Protein AF-A0A3N5Q096-F1 (afdb_monomer)

Structure (mmCIF, N/CA/C/O backbone):
data_AF-A0A3N5Q096-F1
#
_entry.id   AF-A0A3N5Q096-F1
#
loop_
_atom_site.group_PDB
_atom_site.id
_atom_site.type_symbol
_atom_site.label_atom_id
_atom_site.label_alt_id
_atom_site.label_comp_id
_atom_site.label_asym_id
_atom_site.label_entity_id
_atom_site.label_seq_id
_atom_site.pdbx_PDB_ins_code
_atom_site.Cartn_x
_atom_site.Cartn_y
_atom_site.Cartn_z
_atom_site.occupancy
_atom_site.B_iso_or_equiv
_atom_site.auth_seq_id
_atom_site.auth_comp_id
_atom_site.auth_asym_id
_atom_site.auth_atom_id
_atom_site.pdbx_PDB_model_num
ATOM 1 N N . MET A 1 1 ? 78.559 -10.448 -25.143 1.00 45.03 1 MET A N 1
ATOM 2 C CA . MET A 1 1 ? 78.158 -10.612 -26.559 1.00 45.03 1 MET A CA 1
ATOM 3 C C . MET A 1 1 ? 77.381 -9.343 -26.926 1.00 45.03 1 MET A C 1
ATOM 5 O O . MET A 1 1 ? 76.293 -9.187 -26.408 1.00 45.03 1 MET A O 1
ATOM 9 N N . ARG A 1 2 ? 77.961 -8.254 -27.474 1.00 32.44 2 ARG A N 1
ATOM 10 C CA . ARG A 1 2 ? 78.494 -8.041 -28.850 1.00 32.44 2 ARG A CA 1
ATOM 11 C C . ARG A 1 2 ? 77.604 -8.741 -29.886 1.00 32.44 2 ARG A C 1
ATOM 13 O O . ARG A 1 2 ? 77.470 -9.946 -29.764 1.00 32.44 2 ARG A O 1
ATOM 20 N N . SER A 1 3 ? 77.014 -8.141 -30.915 1.00 43.81 3 SER A N 1
ATOM 21 C CA . SER A 1 3 ? 77.006 -6.796 -31.510 1.00 43.81 3 SER A CA 1
ATOM 22 C C . SER A 1 3 ? 75.922 -6.801 -32.632 1.00 43.81 3 SER A C 1
ATOM 24 O O . SER A 1 3 ? 75.343 -7.860 -32.873 1.00 43.81 3 SER A O 1
ATOM 26 N N . PRO A 1 4 ? 75.627 -5.663 -33.297 1.00 58.97 4 PRO A N 1
ATOM 27 C CA . PRO A 1 4 ? 74.413 -5.401 -34.095 1.00 58.97 4 PRO A CA 1
ATOM 28 C C . PRO A 1 4 ? 74.609 -5.468 -35.635 1.00 58.97 4 PRO A C 1
ATOM 30 O O . PRO A 1 4 ? 75.694 -5.810 -36.102 1.00 58.97 4 PRO A O 1
ATOM 33 N N . CYS A 1 5 ? 73.590 -4.979 -36.378 1.00 40.62 5 CYS A N 1
ATOM 34 C CA . CYS A 1 5 ? 73.607 -4.450 -37.767 1.00 40.62 5 CYS A CA 1
ATOM 35 C C . CYS A 1 5 ? 73.452 -5.468 -38.936 1.00 40.62 5 CYS A C 1
ATOM 37 O O . CYS A 1 5 ? 73.754 -6.640 -38.729 1.00 40.62 5 CYS A O 1
ATOM 39 N N . PRO A 1 6 ? 72.970 -5.066 -40.151 1.00 55.06 6 PRO A N 1
ATOM 40 C CA . PRO A 1 6 ? 73.397 -3.842 -40.843 1.00 55.06 6 PRO A CA 1
ATOM 41 C C . PRO A 1 6 ? 72.370 -3.006 -41.634 1.00 55.06 6 PRO A C 1
ATOM 43 O O . PRO A 1 6 ? 71.438 -3.480 -42.275 1.00 55.06 6 PRO A O 1
ATOM 46 N N . SER A 1 7 ? 72.700 -1.717 -41.665 1.00 45.38 7 SER A N 1
ATOM 47 C CA . SER A 1 7 ? 72.437 -0.730 -42.709 1.00 45.38 7 SER A CA 1
ATOM 48 C C . SER A 1 7 ? 73.246 -0.992 -43.993 1.00 45.38 7 SER A C 1
ATOM 50 O O . SER A 1 7 ? 74.436 -1.294 -43.914 1.00 45.38 7 SER A O 1
ATOM 52 N N . TRP A 1 8 ? 72.649 -0.733 -45.157 1.00 39.75 8 TRP A N 1
ATOM 53 C CA . TRP A 1 8 ? 73.305 -0.481 -46.456 1.00 39.75 8 TRP A CA 1
ATOM 54 C C . TRP A 1 8 ? 72.634 0.784 -47.027 1.00 39.75 8 TRP A C 1
ATOM 56 O O . TRP A 1 8 ? 71.412 0.817 -47.100 1.00 39.75 8 TRP A O 1
ATOM 66 N N . ILE A 1 9 ? 73.259 1.950 -47.233 1.00 43.03 9 ILE A N 1
ATOM 67 C CA . ILE A 1 9 ? 74.448 2.389 -47.999 1.00 43.03 9 ILE A CA 1
ATOM 68 C C . ILE A 1 9 ? 74.280 2.347 -49.535 1.00 43.03 9 ILE A C 1
ATOM 70 O O . ILE A 1 9 ? 74.579 1.364 -50.198 1.00 43.03 9 ILE A O 1
ATOM 74 N N . SER A 1 10 ? 73.910 3.529 -50.052 1.00 43.34 10 SER A N 1
ATOM 75 C CA . SER A 1 10 ? 74.451 4.281 -51.204 1.00 43.34 10 SER A CA 1
ATOM 76 C C . SER A 1 10 ? 74.478 3.696 -52.626 1.00 43.34 10 SER A C 1
ATOM 78 O O . SER A 1 10 ? 75.053 2.639 -52.872 1.00 43.34 10 SER A O 1
ATOM 80 N N . ARG A 1 11 ? 74.033 4.536 -53.575 1.00 44.06 11 ARG A N 1
ATOM 81 C CA . ARG A 1 11 ? 74.714 5.037 -54.804 1.00 44.06 11 ARG A CA 1
ATOM 82 C C . ARG A 1 11 ? 73.598 5.633 -55.682 1.00 44.06 11 ARG A C 1
ATOM 84 O O . ARG A 1 11 ? 72.589 4.988 -55.894 1.00 44.06 11 ARG A O 1
ATOM 91 N N . GLY A 1 12 ? 73.602 6.886 -56.126 1.00 40.22 12 GLY A N 1
ATOM 92 C CA . GLY A 1 12 ? 74.699 7.644 -56.706 1.00 40.22 12 GLY A CA 1
ATOM 93 C C . GLY A 1 12 ? 74.726 7.394 -58.213 1.00 40.22 12 GLY A C 1
ATOM 94 O O . GLY A 1 12 ? 75.271 6.384 -58.634 1.00 40.22 12 GLY A O 1
ATOM 95 N N . SER A 1 13 ? 74.155 8.288 -59.024 1.00 43.44 13 SER A N 1
ATOM 96 C CA . SER A 1 13 ? 74.741 8.722 -60.305 1.00 43.44 13 SER A CA 1
ATOM 97 C C . SER A 1 13 ? 73.829 9.698 -61.048 1.00 43.44 13 SER A C 1
ATOM 99 O O . SER A 1 13 ? 72.605 9.649 -61.018 1.00 43.44 13 SER A O 1
ATOM 101 N N . ARG A 1 14 ? 74.506 10.663 -61.655 1.00 50.31 14 ARG A N 1
ATOM 102 C CA . ARG A 1 14 ? 74.038 11.906 -62.249 1.00 50.31 14 ARG A CA 1
ATOM 103 C C . ARG A 1 14 ? 74.041 11.711 -63.763 1.00 50.31 14 ARG A C 1
ATOM 105 O O . ARG A 1 14 ? 75.085 11.344 -64.291 1.00 50.31 14 ARG A O 1
ATOM 112 N N . ILE A 1 15 ? 72.956 12.038 -64.466 1.00 51.53 15 ILE A N 1
ATOM 113 C CA . ILE A 1 15 ? 72.987 12.214 -65.927 1.00 51.53 15 ILE A CA 1
ATOM 114 C C . ILE A 1 15 ? 72.264 13.517 -66.287 1.00 51.53 15 ILE A C 1
ATOM 116 O O . ILE A 1 15 ? 71.067 13.677 -66.072 1.00 51.53 15 ILE A O 1
ATOM 120 N N . ARG A 1 16 ? 73.037 14.471 -66.819 1.00 47.47 16 ARG A N 1
ATOM 121 C CA . ARG A 1 16 ? 72.552 15.628 -67.583 1.00 47.47 16 ARG A CA 1
ATOM 122 C C . ARG A 1 16 ? 72.107 15.138 -68.963 1.00 47.47 16 ARG A C 1
ATOM 124 O O . ARG A 1 16 ? 72.908 14.438 -69.575 1.00 47.47 16 ARG A O 1
ATOM 131 N N . ARG A 1 17 ? 70.996 15.651 -69.513 1.00 42.97 17 ARG A N 1
ATOM 132 C CA . ARG A 1 17 ? 70.990 16.589 -70.664 1.00 42.97 17 ARG A CA 1
ATOM 133 C C . ARG A 1 17 ? 69.610 16.767 -71.332 1.00 42.97 17 ARG A C 1
ATOM 135 O O . ARG A 1 17 ? 68.906 15.801 -71.565 1.00 42.97 17 ARG A O 1
ATOM 142 N N . LEU A 1 18 ? 69.404 18.020 -71.761 1.00 42.78 18 LEU A N 1
ATOM 143 C CA . LEU A 1 18 ? 68.751 18.509 -72.989 1.00 42.78 18 LEU A CA 1
ATOM 144 C C . LEU A 1 18 ? 67.214 18.596 -73.075 1.00 42.78 18 LEU A C 1
ATOM 146 O O . LEU A 1 18 ? 66.507 17.610 -73.206 1.00 42.78 18 LEU A O 1
ATOM 150 N N . ALA A 1 19 ? 66.769 19.860 -73.092 1.00 41.94 19 ALA A N 1
ATOM 151 C CA . ALA A 1 19 ? 65.979 20.513 -74.142 1.00 41.94 19 ALA A CA 1
ATOM 152 C C . ALA A 1 19 ? 64.794 19.754 -74.765 1.00 41.94 19 ALA A C 1
ATOM 154 O O . ALA A 1 19 ? 64.958 18.757 -75.457 1.00 41.94 19 ALA A O 1
ATOM 155 N N . GLY A 1 20 ? 63.605 20.352 -74.664 1.00 35.97 20 GLY A N 1
ATOM 156 C CA . GLY A 1 20 ? 62.456 19.940 -75.464 1.00 35.97 20 GLY A CA 1
ATOM 157 C C . GLY A 1 20 ? 61.191 20.700 -75.105 1.00 35.97 20 GLY A C 1
ATOM 158 O O . GLY A 1 20 ? 60.434 20.298 -74.230 1.00 35.97 20 GLY A O 1
ATOM 159 N N . SER A 1 21 ? 60.961 21.805 -75.801 1.00 50.66 21 SER A N 1
ATOM 160 C CA . SER A 1 21 ? 59.693 22.520 -75.847 1.00 50.66 21 SER A CA 1
ATOM 161 C C . SER A 1 21 ? 58.556 21.612 -76.332 1.00 50.66 21 SER A C 1
ATOM 163 O O . SER A 1 21 ? 58.611 21.056 -77.431 1.00 50.66 21 SER A O 1
ATOM 165 N N . ARG A 1 22 ? 57.468 21.534 -75.558 1.00 45.81 22 ARG A N 1
ATOM 166 C CA . ARG A 1 22 ? 56.113 21.461 -76.119 1.00 45.81 22 ARG A CA 1
ATOM 167 C C . ARG A 1 22 ? 55.061 21.750 -75.059 1.00 45.81 22 ARG A C 1
ATOM 169 O O . ARG A 1 22 ? 54.784 20.950 -74.174 1.00 45.81 22 ARG A O 1
ATOM 176 N N . ALA A 1 23 ? 54.445 22.915 -75.211 1.00 48.66 23 ALA A N 1
ATOM 177 C CA . ALA A 1 23 ? 53.147 23.202 -74.646 1.00 48.66 23 ALA A CA 1
ATOM 178 C C . ALA A 1 23 ? 52.143 22.136 -75.114 1.00 48.66 23 ALA A C 1
ATOM 180 O O . ALA A 1 23 ? 51.877 22.003 -76.308 1.00 48.66 23 ALA A O 1
ATOM 181 N N . ARG A 1 24 ? 51.549 21.417 -74.165 1.00 47.94 24 ARG A N 1
ATOM 182 C CA . ARG A 1 24 ? 50.185 20.903 -74.286 1.00 47.94 24 ARG A CA 1
ATOM 183 C C . ARG A 1 24 ? 49.483 21.205 -72.975 1.00 47.94 24 ARG A C 1
ATOM 185 O O . ARG A 1 24 ? 49.660 20.515 -71.982 1.00 47.94 24 ARG A O 1
ATOM 192 N N . ARG A 1 25 ? 48.711 22.290 -73.002 1.00 46.03 25 ARG A N 1
ATOM 193 C CA . ARG A 1 25 ? 47.617 22.526 -72.066 1.00 46.03 25 ARG A CA 1
ATOM 194 C C . ARG A 1 25 ? 46.633 21.372 -72.261 1.00 46.03 25 ARG A C 1
ATOM 196 O O . ARG A 1 25 ? 45.932 21.344 -73.269 1.00 46.03 25 ARG A O 1
ATOM 203 N N . SER A 1 26 ? 46.642 20.395 -71.363 1.00 47.47 26 SER A N 1
ATOM 204 C CA . SER A 1 26 ? 45.535 19.458 -71.211 1.00 47.47 26 SER A CA 1
ATOM 205 C C . SER A 1 26 ? 44.633 19.997 -70.112 1.00 47.47 26 SER A C 1
ATOM 207 O O . SER A 1 26 ? 45.043 20.189 -68.969 1.00 47.47 26 SER A O 1
ATOM 209 N N . ALA A 1 27 ? 43.411 20.308 -70.525 1.00 50.53 27 ALA A N 1
ATOM 210 C CA . ALA A 1 27 ? 42.291 20.615 -69.667 1.00 50.53 27 ALA A CA 1
ATOM 211 C C . ALA A 1 27 ? 42.159 19.554 -68.568 1.00 50.53 27 ALA A C 1
ATOM 213 O O . ALA A 1 27 ? 42.074 18.362 -68.861 1.00 50.53 27 ALA A O 1
ATOM 214 N N . TRP A 1 28 ? 42.122 20.004 -67.319 1.00 40.22 28 TRP A N 1
ATOM 215 C CA . TRP A 1 28 ? 41.535 19.240 -66.230 1.00 40.22 28 TRP A CA 1
ATOM 216 C C . TRP A 1 28 ? 40.274 19.978 -65.825 1.00 40.22 28 TRP A C 1
ATOM 218 O O . TRP A 1 28 ? 40.323 21.095 -65.314 1.00 40.22 28 TRP A O 1
ATOM 228 N N . CYS A 1 29 ? 39.157 19.358 -66.189 1.00 42.03 29 CYS A N 1
ATOM 229 C CA . CYS A 1 29 ? 37.813 19.805 -65.904 1.00 42.03 29 CYS A CA 1
ATOM 230 C C . CYS A 1 29 ? 37.625 20.065 -64.411 1.00 42.03 29 CYS A C 1
ATOM 232 O O . CYS A 1 29 ? 37.971 19.250 -63.554 1.00 42.03 29 CYS A O 1
ATOM 234 N N . GLU A 1 30 ? 37.008 21.207 -64.151 1.00 50.84 30 GLU A N 1
ATOM 235 C CA . GLU A 1 30 ? 36.291 21.519 -62.931 1.00 50.84 30 GLU A CA 1
ATOM 236 C C . GLU A 1 30 ? 35.322 20.380 -62.580 1.00 50.84 30 GLU A C 1
ATOM 238 O O . GLU A 1 30 ? 34.531 19.930 -63.407 1.00 50.84 30 GLU A O 1
ATOM 243 N N . GLY A 1 31 ? 35.390 19.904 -61.338 1.00 46.78 31 GLY A N 1
ATOM 244 C CA . GLY A 1 31 ? 34.457 18.905 -60.811 1.00 46.78 31 GLY A CA 1
ATOM 245 C C . GLY A 1 31 ? 34.596 18.630 -59.311 1.00 46.78 31 GLY A C 1
ATOM 246 O O . GLY A 1 31 ? 34.112 17.615 -58.827 1.00 46.78 31 GLY A O 1
ATOM 247 N N . GLY A 1 32 ? 35.285 19.497 -58.556 1.00 46.84 32 GLY A N 1
ATOM 248 C CA . GLY A 1 32 ? 35.656 19.239 -57.155 1.00 46.84 32 GLY A CA 1
ATOM 249 C C . GLY A 1 32 ? 34.733 19.837 -56.083 1.00 46.84 32 GLY A C 1
ATOM 250 O O . GLY A 1 32 ? 34.958 19.597 -54.901 1.00 46.84 32 GLY A O 1
ATOM 251 N N . GLY A 1 33 ? 33.716 20.625 -56.451 1.00 49.00 33 GLY A N 1
ATOM 252 C CA . GLY A 1 33 ? 32.932 21.406 -55.479 1.00 49.00 33 GLY A CA 1
ATOM 253 C C . GLY A 1 33 ? 31.802 20.632 -54.791 1.00 49.00 33 GLY A C 1
ATOM 254 O O . GLY A 1 33 ? 31.620 20.721 -53.578 1.00 49.00 33 GLY A O 1
ATOM 255 N N . VAL A 1 34 ? 31.055 19.825 -55.547 1.00 53.22 34 VAL A N 1
ATOM 256 C CA . VAL A 1 34 ? 29.799 19.225 -55.057 1.00 53.22 34 VAL A CA 1
ATOM 257 C C . VAL A 1 34 ? 30.012 17.976 -54.197 1.00 53.22 34 VAL A C 1
ATOM 259 O O . VAL A 1 34 ? 29.297 17.771 -53.219 1.00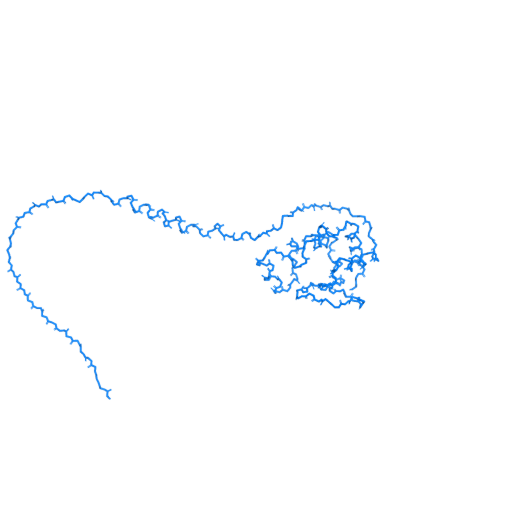 53.22 34 VAL A O 1
ATOM 262 N N . MET A 1 35 ? 31.044 17.172 -54.483 1.00 51.78 35 MET A N 1
ATOM 263 C CA . MET A 1 35 ? 31.335 15.953 -53.712 1.00 51.78 35 MET A CA 1
ATOM 264 C C . MET A 1 35 ? 31.905 16.246 -52.316 1.00 51.78 35 MET A C 1
ATOM 266 O O . MET A 1 35 ? 31.716 15.440 -51.407 1.00 51.78 35 MET A O 1
ATOM 270 N N . SER A 1 36 ? 32.581 17.385 -52.125 1.00 56.84 36 SER A N 1
ATOM 271 C CA . SER A 1 36 ? 33.164 17.760 -50.828 1.00 56.84 36 SER A CA 1
ATOM 272 C C . SER A 1 36 ? 32.112 18.352 -49.886 1.00 56.84 36 SER A C 1
ATOM 274 O O . SER A 1 36 ? 32.023 17.945 -48.730 1.00 56.84 36 SER A O 1
ATOM 276 N N . ALA A 1 37 ? 31.230 19.216 -50.404 1.00 58.56 37 ALA A N 1
ATOM 277 C CA . ALA A 1 37 ? 30.106 19.758 -49.641 1.00 58.56 37 ALA A CA 1
ATOM 278 C C . ALA A 1 37 ? 29.097 18.665 -49.243 1.00 58.56 37 ALA A C 1
ATOM 280 O O . ALA A 1 37 ? 28.653 18.636 -48.099 1.00 58.56 37 ALA A O 1
ATOM 281 N N . ALA A 1 38 ? 28.798 17.713 -50.137 1.00 57.81 38 ALA A N 1
ATOM 282 C CA . ALA A 1 38 ? 27.909 16.591 -49.831 1.00 57.81 38 ALA A CA 1
ATOM 283 C C . ALA A 1 38 ? 28.489 15.651 -48.759 1.00 57.81 38 ALA A C 1
ATOM 285 O O . ALA A 1 38 ? 27.763 15.230 -47.865 1.00 57.81 38 ALA A O 1
ATOM 286 N N . ARG A 1 39 ? 29.799 15.359 -48.795 1.00 59.22 39 ARG A N 1
ATOM 287 C CA . ARG A 1 39 ? 30.477 14.539 -47.771 1.00 59.22 39 ARG A CA 1
ATOM 288 C C . ARG A 1 39 ? 30.624 15.272 -46.438 1.00 59.22 39 ARG A C 1
ATOM 290 O O . ARG A 1 39 ? 30.482 14.638 -45.399 1.00 59.22 39 ARG A O 1
ATOM 297 N N . ALA A 1 40 ? 30.855 16.585 -46.461 1.00 60.41 40 ALA A N 1
ATOM 298 C CA . ALA A 1 40 ? 30.898 17.417 -45.261 1.00 60.41 40 ALA A CA 1
ATOM 299 C C . ALA A 1 40 ? 29.514 17.543 -44.602 1.00 60.41 40 ALA A C 1
ATOM 301 O O . ALA A 1 40 ? 29.414 17.432 -43.384 1.00 60.41 40 ALA A O 1
ATOM 302 N N . LEU A 1 41 ? 28.444 17.687 -45.391 1.00 60.12 41 LEU A N 1
ATOM 303 C CA . LEU A 1 41 ? 27.064 17.679 -44.894 1.00 60.12 41 LEU A CA 1
ATOM 304 C C . LEU A 1 41 ? 26.660 16.300 -44.361 1.00 60.12 41 LEU A C 1
ATOM 306 O O . LEU A 1 41 ? 26.067 16.225 -43.291 1.00 60.12 41 LEU A O 1
ATOM 310 N N . LEU A 1 42 ? 27.034 15.207 -45.037 1.00 61.22 42 LEU A N 1
ATOM 311 C CA . LEU A 1 42 ? 26.779 13.849 -44.541 1.00 61.22 42 LEU A CA 1
ATOM 312 C C . LEU A 1 42 ? 27.536 13.573 -43.231 1.00 61.22 42 LEU A C 1
ATOM 314 O O . LEU A 1 42 ? 26.973 12.993 -42.308 1.00 61.22 42 LEU A O 1
ATOM 318 N N . ALA A 1 43 ? 28.792 14.021 -43.127 1.00 63.44 43 ALA A N 1
ATOM 319 C CA . ALA A 1 43 ? 29.591 13.911 -41.909 1.00 63.44 43 ALA A CA 1
ATOM 320 C C . ALA A 1 43 ? 29.029 14.777 -40.770 1.00 63.44 43 ALA A C 1
ATOM 322 O O . ALA A 1 43 ? 28.998 14.324 -39.631 1.00 63.44 43 ALA A O 1
ATOM 323 N N . LEU A 1 44 ? 28.528 15.981 -41.066 1.00 61.34 44 LEU A N 1
ATOM 324 C CA . LEU A 1 44 ? 27.884 16.859 -40.086 1.00 61.34 44 LEU A CA 1
ATOM 325 C C . LEU A 1 44 ? 26.542 16.287 -39.597 1.00 61.34 44 LEU A C 1
ATOM 327 O O . LEU A 1 44 ? 26.267 16.323 -38.402 1.00 61.34 44 LEU A O 1
ATOM 331 N N . VAL A 1 45 ? 25.741 15.694 -40.488 1.00 63.00 45 VAL A N 1
ATOM 332 C CA . VAL A 1 45 ? 24.498 14.987 -40.132 1.00 63.00 45 VAL A CA 1
ATOM 333 C C . VAL A 1 45 ? 24.797 13.748 -39.280 1.00 63.00 45 VAL A C 1
ATOM 335 O O . VAL A 1 45 ? 24.123 13.531 -38.278 1.00 63.00 45 VAL A O 1
ATOM 338 N N . LEU A 1 46 ? 25.841 12.978 -39.606 1.00 63.03 46 LEU A N 1
ATOM 339 C CA . LEU A 1 46 ? 26.271 11.817 -38.812 1.00 63.03 46 LEU A CA 1
ATOM 340 C C . LEU A 1 46 ? 26.881 12.208 -37.452 1.00 63.03 46 LEU A C 1
ATOM 342 O O . LEU A 1 46 ? 26.712 11.473 -36.482 1.00 63.03 46 LEU A O 1
ATOM 346 N N . LEU A 1 47 ? 27.534 13.371 -37.349 1.00 60.56 47 LEU A N 1
ATOM 347 C CA . LEU A 1 47 ? 28.070 13.909 -36.089 1.00 60.56 47 LEU A CA 1
A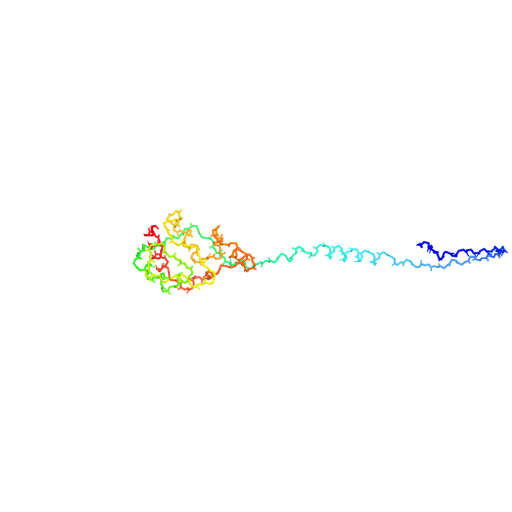TOM 348 C C . LEU A 1 47 ? 26.988 14.534 -35.187 1.00 60.56 47 LEU A C 1
ATOM 350 O O . LEU A 1 47 ? 27.161 14.566 -33.971 1.00 60.56 47 LEU A O 1
ATOM 354 N N . LEU A 1 48 ? 25.861 14.986 -35.750 1.00 58.03 48 LEU A N 1
ATOM 355 C CA . LEU A 1 48 ? 24.706 15.509 -35.001 1.00 58.03 48 LEU A CA 1
ATOM 356 C C . LEU A 1 48 ? 23.651 14.433 -34.666 1.00 58.03 48 LEU A C 1
ATOM 358 O O . LEU A 1 48 ? 22.737 14.688 -33.881 1.00 58.03 48 LEU A O 1
ATOM 362 N N . ALA A 1 49 ? 23.780 13.218 -35.208 1.00 57.50 49 ALA A N 1
ATOM 363 C CA . ALA A 1 49 ? 22.802 12.143 -35.053 1.00 57.50 49 ALA A CA 1
ATOM 364 C C . ALA A 1 49 ? 22.770 11.362 -33.711 1.00 57.50 49 ALA A C 1
ATOM 366 O O . ALA A 1 49 ? 21.811 10.603 -33.548 1.00 57.50 49 ALA A O 1
ATOM 367 N N . PRO A 1 50 ? 23.679 11.484 -32.711 1.00 55.25 50 PRO A N 1
ATOM 368 C CA . PRO A 1 50 ? 23.572 10.622 -31.530 1.00 55.25 50 PRO A CA 1
ATOM 369 C C . PRO A 1 50 ? 22.656 11.171 -30.418 1.00 55.25 50 PRO A C 1
ATOM 371 O O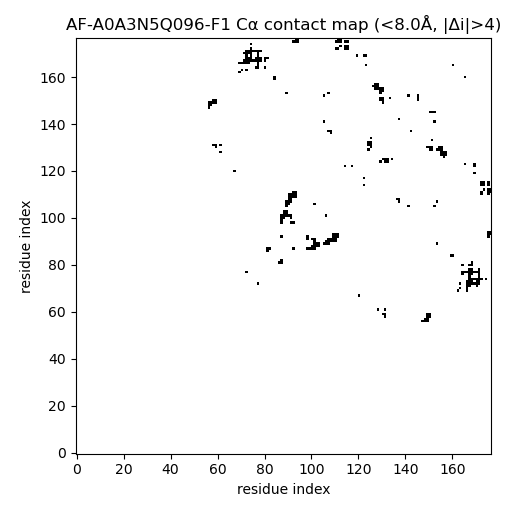 . PRO A 1 50 ? 22.571 10.555 -29.361 1.00 55.25 50 PRO A O 1
ATOM 374 N N . ILE A 1 51 ? 21.951 12.298 -30.603 1.00 56.72 51 ILE A N 1
ATOM 375 C CA . ILE A 1 51 ? 21.180 12.928 -29.503 1.00 56.72 51 ILE A CA 1
ATOM 376 C C . ILE A 1 51 ? 19.700 12.490 -29.466 1.00 56.72 51 ILE A C 1
ATOM 378 O O . ILE A 1 51 ? 19.060 12.575 -28.419 1.00 56.72 51 ILE A O 1
ATOM 382 N N . ALA A 1 52 ? 19.146 11.961 -30.561 1.00 53.41 52 ALA A N 1
ATOM 383 C CA . ALA A 1 52 ? 17.723 11.598 -30.618 1.00 53.41 52 ALA A CA 1
ATOM 384 C C . ALA A 1 52 ? 17.401 10.213 -30.025 1.00 53.41 52 ALA A C 1
ATOM 386 O O . ALA A 1 52 ? 16.250 9.939 -29.703 1.00 53.41 52 ALA A O 1
ATOM 387 N N . ALA A 1 53 ? 18.407 9.358 -29.821 1.00 50.41 53 ALA A N 1
ATOM 388 C CA . ALA A 1 53 ? 18.248 8.062 -29.164 1.00 50.41 53 ALA A CA 1
ATOM 389 C C . ALA A 1 53 ? 18.590 8.144 -27.668 1.00 50.41 53 ALA A C 1
ATOM 391 O O . ALA A 1 53 ? 19.217 7.246 -27.106 1.00 50.41 53 ALA A O 1
ATOM 392 N N . ARG A 1 54 ? 18.178 9.219 -26.980 1.00 57.12 54 ARG A N 1
ATOM 393 C CA . ARG A 1 54 ? 17.959 9.088 -25.536 1.00 57.12 54 ARG A CA 1
ATOM 394 C C . ARG A 1 54 ? 16.810 8.106 -25.418 1.00 57.12 54 ARG A C 1
ATOM 396 O O . ARG A 1 54 ? 15.696 8.438 -25.800 1.00 57.12 54 ARG A O 1
ATOM 403 N N . ALA A 1 55 ? 17.120 6.890 -24.981 1.00 54.78 55 ALA A N 1
ATOM 404 C CA . ALA A 1 55 ? 16.142 5.881 -24.628 1.00 54.78 55 ALA A CA 1
ATOM 405 C C . ALA A 1 55 ? 15.060 6.557 -23.782 1.00 54.78 55 ALA A C 1
ATOM 407 O O . ALA A 1 55 ? 15.274 6.883 -22.613 1.00 54.78 55 ALA A O 1
ATOM 408 N N . GLN A 1 56 ? 13.923 6.847 -24.410 1.00 51.22 56 GLN A N 1
ATOM 409 C CA . GLN A 1 56 ? 12.732 7.272 -23.713 1.00 51.22 56 GLN A CA 1
ATOM 410 C C . GLN A 1 56 ? 12.253 5.991 -23.036 1.00 51.22 56 GLN A C 1
ATOM 412 O O . GLN A 1 56 ? 11.458 5.240 -23.596 1.00 51.22 56 GLN A O 1
ATOM 417 N N . SER A 1 57 ? 12.846 5.664 -21.882 1.00 50.91 57 SER A N 1
ATOM 418 C CA . SER A 1 57 ? 12.331 4.604 -21.023 1.00 50.91 57 SER A CA 1
ATOM 419 C C . SER A 1 57 ? 10.833 4.868 -20.893 1.00 50.91 57 SER A C 1
ATOM 421 O O . SER A 1 57 ? 10.478 6.030 -20.649 1.00 50.91 57 SER A O 1
ATOM 423 N N . PRO A 1 58 ? 9.962 3.873 -21.127 1.00 52.19 58 PRO A N 1
ATOM 424 C CA . PRO A 1 58 ? 8.527 4.088 -21.078 1.00 52.19 58 PRO A CA 1
ATOM 425 C C . PRO A 1 58 ? 8.186 4.576 -19.672 1.00 52.19 58 PRO A C 1
ATOM 427 O O . PRO A 1 58 ? 8.162 3.808 -18.714 1.00 52.19 58 PRO A O 1
ATOM 430 N N . ARG A 1 59 ? 7.992 5.888 -19.528 1.00 58.34 59 ARG A N 1
ATOM 431 C CA . ARG A 1 59 ? 7.362 6.443 -18.341 1.00 58.34 59 ARG A CA 1
ATOM 432 C C . ARG A 1 59 ? 5.915 6.018 -18.475 1.00 58.34 59 ARG A C 1
ATOM 434 O O . ARG A 1 59 ? 5.286 6.348 -19.478 1.00 58.34 59 ARG A O 1
ATOM 441 N N . ALA A 1 60 ? 5.429 5.225 -17.531 1.00 61.59 60 ALA A N 1
ATOM 442 C CA . ALA A 1 60 ? 4.006 4.953 -17.474 1.00 61.59 60 ALA A CA 1
ATOM 443 C C . ALA A 1 60 ? 3.260 6.303 -17.430 1.00 61.59 60 ALA A C 1
ATOM 445 O O . ALA A 1 60 ? 3.693 7.241 -16.758 1.00 61.59 60 ALA A O 1
ATOM 446 N N . ASP A 1 61 ? 2.227 6.419 -18.263 1.00 70.12 61 ASP A N 1
ATOM 447 C CA . ASP A 1 61 ? 1.451 7.642 -18.447 1.00 70.12 61 ASP A CA 1
ATOM 448 C C . ASP A 1 61 ? 0.494 7.789 -17.259 1.00 70.12 61 ASP A C 1
ATOM 450 O O . ASP A 1 61 ? -0.426 6.987 -17.090 1.00 70.12 61 ASP A O 1
ATOM 454 N N . TYR A 1 62 ? 0.766 8.759 -16.385 1.00 70.81 62 TYR A N 1
ATOM 455 C CA . TYR A 1 62 ? -0.011 9.005 -15.174 1.00 70.81 62 TYR A CA 1
ATOM 456 C C . TYR A 1 62 ? -0.551 10.431 -15.182 1.00 70.81 62 TYR A C 1
ATOM 458 O O . TYR A 1 62 ? 0.190 11.387 -15.412 1.00 70.81 62 TYR A O 1
ATOM 466 N N . GLN A 1 63 ? -1.836 10.577 -14.857 1.00 76.44 63 GLN A N 1
ATOM 467 C CA . GLN A 1 63 ? -2.427 11.881 -14.581 1.00 76.44 63 GLN A CA 1
ATOM 468 C C . GLN A 1 63 ? -2.253 12.229 -13.105 1.00 76.44 63 GLN A C 1
ATOM 470 O O . GLN A 1 63 ? -2.643 11.462 -12.223 1.00 76.44 63 GLN A O 1
ATOM 475 N N . VAL A 1 64 ? -1.676 13.400 -12.843 1.00 73.62 64 VAL A N 1
ATOM 476 C CA . VAL A 1 64 ? -1.592 13.966 -11.496 1.00 73.62 64 VAL A CA 1
ATOM 477 C C . VAL A 1 64 ? -2.868 14.759 -11.242 1.00 73.62 64 VAL A C 1
ATOM 479 O O . VAL A 1 64 ? -3.224 15.632 -12.030 1.00 73.62 64 VAL A O 1
ATOM 482 N N . VAL A 1 65 ? -3.563 14.431 -10.156 1.00 76.31 65 VAL A N 1
ATOM 483 C CA . VAL A 1 65 ? -4.775 15.125 -9.711 1.00 76.31 65 VAL A CA 1
ATOM 484 C C . VAL A 1 65 ? -4.533 15.739 -8.334 1.00 76.31 65 VAL A C 1
ATOM 486 O O . VAL A 1 65 ? -3.874 15.127 -7.496 1.00 76.31 65 VAL A O 1
ATOM 489 N N . ASP A 1 66 ? -5.071 16.937 -8.094 1.00 73.12 66 ASP A N 1
ATOM 490 C CA . ASP A 1 66 ? -4.737 17.727 -6.900 1.00 73.12 66 ASP A CA 1
ATOM 491 C C . ASP A 1 66 ? -5.441 17.249 -5.622 1.00 73.12 66 ASP A C 1
ATOM 493 O O . ASP A 1 66 ? -4.910 17.392 -4.521 1.00 73.12 66 ASP A O 1
ATOM 497 N 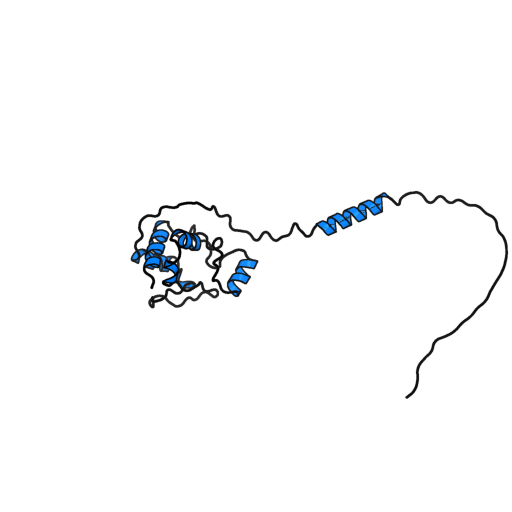N . THR A 1 67 ? -6.658 16.700 -5.712 1.00 79.12 67 THR A N 1
ATOM 498 C CA . THR A 1 67 ? -7.408 16.247 -4.527 1.00 79.12 67 THR A CA 1
ATOM 499 C C . THR A 1 67 ? -8.346 15.090 -4.853 1.00 79.12 67 THR A C 1
ATOM 501 O O . THR A 1 67 ? -9.160 15.169 -5.769 1.00 79.12 67 THR A O 1
ATOM 504 N N . ILE A 1 68 ? -8.264 14.025 -4.050 1.00 82.12 68 ILE A N 1
ATOM 505 C CA . ILE A 1 68 ? -9.177 12.877 -4.068 1.00 82.12 68 ILE A CA 1
ATOM 506 C C . ILE A 1 68 ? -9.774 12.734 -2.667 1.00 82.12 68 ILE A C 1
ATOM 508 O O . ILE A 1 68 ? -9.042 12.717 -1.678 1.00 82.12 68 ILE A O 1
ATOM 512 N N . VAL A 1 69 ? -11.099 12.600 -2.576 1.00 88.81 69 VAL A N 1
ATOM 513 C CA . VAL A 1 69 ? -11.800 12.320 -1.315 1.00 88.81 69 VAL A CA 1
ATOM 514 C C . VAL A 1 69 ? -12.198 10.849 -1.291 1.00 88.81 69 VAL A C 1
ATOM 516 O O . VAL A 1 69 ? -12.922 10.381 -2.167 1.00 88.81 69 VAL A O 1
ATOM 519 N N . LEU A 1 70 ? -11.721 10.120 -0.282 1.00 91.06 70 LEU A N 1
ATOM 520 C CA . LEU A 1 70 ? -12.037 8.709 -0.072 1.00 91.06 70 LEU A CA 1
ATOM 521 C C . LEU A 1 70 ? -13.027 8.540 1.089 1.00 91.06 70 LEU A C 1
ATOM 523 O O . LEU A 1 70 ? -12.987 9.319 2.046 1.00 91.06 70 LEU A O 1
ATOM 527 N N . PRO A 1 71 ? -13.898 7.514 1.054 1.00 93.88 71 PRO A N 1
ATOM 528 C CA . PRO A 1 71 ? -14.710 7.167 2.212 1.00 93.88 71 PRO A CA 1
ATOM 529 C C . PRO A 1 71 ? -13.814 6.749 3.383 1.00 93.88 71 PRO A C 1
ATOM 531 O O . PRO A 1 71 ? -12.705 6.247 3.191 1.00 93.88 71 PRO A O 1
ATOM 534 N N . LYS A 1 72 ? -14.316 6.883 4.616 1.00 95.81 72 LYS A N 1
ATOM 535 C CA . LYS A 1 72 ? -13.609 6.369 5.797 1.00 95.81 72 LYS A CA 1
ATOM 536 C C . LYS A 1 72 ? -13.326 4.870 5.631 1.00 95.81 72 LYS A C 1
ATOM 538 O O . LYS A 1 72 ? -14.187 4.132 5.143 1.00 95.81 72 LYS A O 1
ATOM 543 N N . GLY A 1 73 ? -12.117 4.448 5.993 1.00 98.06 73 GLY A N 1
ATOM 544 C CA . GLY A 1 73 ? -11.679 3.054 5.952 1.00 98.06 73 GLY A CA 1
ATOM 545 C C . GLY A 1 73 ? -11.879 2.280 7.242 1.00 98.06 73 GLY A C 1
ATOM 546 O O . GLY A 1 73 ? -11.972 2.871 8.321 1.00 98.06 73 GLY A O 1
ATOM 547 N N . ASP A 1 74 ? -11.919 0.958 7.100 1.00 98.50 74 ASP A N 1
ATOM 548 C CA . ASP A 1 74 ? -11.896 -0.013 8.192 1.00 98.50 74 ASP A CA 1
ATOM 549 C C . ASP A 1 74 ? -10.511 -0.694 8.259 1.00 98.50 74 ASP A C 1
ATOM 551 O O . ASP A 1 74 ? -10.120 -1.383 7.313 1.00 98.50 74 ASP A O 1
ATOM 555 N N . PRO A 1 75 ? -9.752 -0.534 9.362 1.00 97.94 75 PRO A N 1
ATOM 556 C CA . PRO A 1 75 ? -8.452 -1.181 9.528 1.00 97.94 75 PRO A CA 1
ATOM 557 C C . PRO A 1 75 ? -8.477 -2.713 9.444 1.00 97.94 75 PRO A C 1
ATOM 559 O O . PRO A 1 75 ? -7.519 -3.303 8.945 1.00 97.94 75 PRO A O 1
ATOM 562 N N . ALA A 1 76 ? -9.541 -3.370 9.914 1.00 97.81 76 ALA A N 1
ATOM 563 C CA . ALA A 1 76 ? -9.636 -4.829 9.870 1.00 97.81 76 ALA A CA 1
ATOM 564 C C . ALA A 1 76 ? -9.827 -5.316 8.427 1.00 97.81 76 ALA A C 1
ATOM 566 O O . ALA A 1 76 ? -9.112 -6.213 7.973 1.00 97.81 76 ALA A O 1
ATOM 567 N N . ALA A 1 77 ? -10.717 -4.658 7.677 1.00 98.56 77 ALA A N 1
ATOM 568 C CA . ALA A 1 77 ? -10.875 -4.900 6.245 1.00 98.56 77 ALA A CA 1
ATOM 569 C C . ALA A 1 77 ? -9.588 -4.572 5.469 1.00 98.56 77 ALA A C 1
ATOM 571 O O . ALA A 1 77 ? -9.235 -5.276 4.527 1.00 98.56 77 ALA A O 1
ATOM 572 N N . GLY A 1 78 ? -8.840 -3.552 5.896 1.00 98.06 78 GLY A 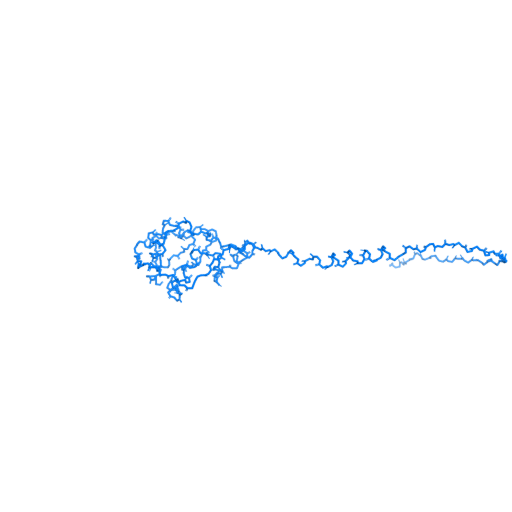N 1
ATOM 573 C CA . GLY A 1 78 ? -7.565 -3.176 5.288 1.00 98.06 78 GLY A CA 1
ATOM 574 C C . GLY A 1 78 ? -6.489 -4.240 5.463 1.00 98.06 78 GLY A C 1
ATOM 575 O O . GLY A 1 78 ? -5.785 -4.571 4.509 1.00 98.06 78 GLY A O 1
ATOM 576 N N . ARG A 1 79 ? -6.404 -4.840 6.654 1.00 97.50 79 ARG A N 1
ATOM 577 C CA . ARG A 1 79 ? -5.515 -5.979 6.905 1.00 97.50 79 ARG A CA 1
ATOM 578 C C . ARG A 1 79 ? -5.870 -7.184 6.028 1.00 97.50 79 ARG A C 1
ATOM 580 O O . ARG A 1 79 ? -4.966 -7.853 5.534 1.00 97.50 79 ARG A O 1
ATOM 587 N N . GLN A 1 80 ? -7.161 -7.445 5.810 1.00 97.94 80 GLN A N 1
ATOM 588 C CA . GLN A 1 80 ? -7.607 -8.496 4.889 1.00 97.94 80 GLN A CA 1
ATOM 589 C C . GLN A 1 80 ? -7.249 -8.150 3.436 1.00 97.94 80 GLN A C 1
ATOM 591 O O . GLN A 1 80 ? -6.651 -8.964 2.741 1.00 97.94 80 GLN A O 1
ATOM 596 N N . ALA A 1 81 ? -7.497 -6.916 2.993 1.00 98.06 81 ALA A N 1
ATOM 597 C CA . ALA A 1 81 ? -7.127 -6.468 1.652 1.00 98.06 81 ALA A CA 1
ATOM 598 C C . ALA A 1 81 ? -5.613 -6.590 1.395 1.00 98.06 81 ALA A C 1
ATOM 600 O O . ALA A 1 81 ? -5.208 -6.965 0.298 1.00 98.06 81 ALA A O 1
ATOM 601 N N . PHE A 1 82 ? -4.773 -6.338 2.406 1.00 97.06 82 PHE A N 1
ATOM 602 C CA . PHE A 1 82 ? -3.321 -6.534 2.328 1.00 97.06 82 PHE A CA 1
ATOM 603 C C . PHE A 1 82 ? -2.937 -7.994 2.024 1.00 97.06 82 PHE A C 1
ATOM 605 O O . PHE A 1 82 ? -1.965 -8.246 1.305 1.00 97.06 82 PHE A O 1
ATOM 612 N N . GLN A 1 83 ? -3.711 -8.953 2.545 1.00 96.00 83 GLN A N 1
ATOM 613 C CA . GLN A 1 83 ? -3.572 -10.380 2.241 1.00 96.00 83 GLN A CA 1
ATOM 614 C C . GLN A 1 83 ? -4.066 -10.714 0.843 1.00 96.00 83 GLN A C 1
ATOM 616 O O . GLN A 1 83 ? -3.328 -11.303 0.055 1.00 96.00 83 GLN A O 1
ATOM 621 N N . ASP A 1 84 ? -5.291 -10.303 0.530 1.00 96.50 84 ASP A N 1
ATOM 622 C CA . ASP A 1 84 ? -5.969 -10.658 -0.716 1.00 96.50 84 ASP A CA 1
ATOM 623 C C . ASP A 1 84 ? -5.212 -10.120 -1.938 1.00 96.50 84 ASP A C 1
ATOM 625 O O . ASP A 1 84 ? -5.055 -10.811 -2.946 1.00 96.50 84 ASP A O 1
ATOM 629 N N . LEU A 1 85 ? -4.670 -8.904 -1.816 1.00 95.88 85 LEU A N 1
ATOM 630 C CA . LEU A 1 85 ? -3.835 -8.251 -2.828 1.00 95.88 85 LEU A CA 1
ATOM 631 C C . LEU A 1 85 ? -2.370 -8.712 -2.784 1.00 95.88 85 LEU A C 1
ATOM 633 O O . LEU A 1 85 ? -1.549 -8.233 -3.566 1.00 95.88 85 LEU A O 1
ATOM 637 N N . LYS A 1 86 ? -2.033 -9.649 -1.887 1.00 94.69 86 LYS A N 1
ATOM 638 C CA . LYS A 1 86 ? -0.709 -10.269 -1.740 1.00 94.69 86 LYS A CA 1
ATOM 639 C C . LYS A 1 86 ? 0.421 -9.273 -1.480 1.00 94.69 86 LYS A C 1
ATOM 641 O O . LYS A 1 86 ? 1.578 -9.541 -1.803 1.00 94.69 86 LYS A O 1
ATOM 646 N N . CYS A 1 87 ? 0.127 -8.145 -0.838 1.00 94.62 87 CYS A N 1
ATOM 647 C CA . CYS A 1 87 ? 1.135 -7.135 -0.518 1.00 94.62 87 CYS A CA 1
ATOM 648 C C . CYS A 1 87 ? 2.254 -7.706 0.380 1.00 94.62 87 CYS A C 1
ATOM 650 O O . CYS A 1 87 ? 3.421 -7.327 0.248 1.00 94.62 87 CYS A O 1
ATOM 652 N N . HIS A 1 88 ? 1.920 -8.686 1.230 1.00 95.06 88 HIS A N 1
ATOM 653 C CA . HIS A 1 88 ? 2.863 -9.387 2.110 1.00 95.06 88 HIS A CA 1
ATOM 654 C C . HIS A 1 88 ? 3.955 -10.182 1.368 1.00 95.06 88 HIS A C 1
ATOM 656 O O . HIS A 1 88 ? 4.965 -10.553 1.963 1.00 95.06 88 HIS A O 1
ATOM 662 N N . VAL A 1 89 ? 3.771 -10.485 0.076 1.00 94.19 89 VAL A N 1
ATOM 663 C CA . VAL A 1 89 ? 4.762 -11.235 -0.717 1.00 94.19 89 VAL A CA 1
ATOM 664 C C . VAL A 1 89 ? 6.066 -10.446 -0.842 1.00 94.19 89 VAL A C 1
ATOM 666 O O . VAL A 1 89 ? 7.147 -11.041 -0.819 1.00 94.19 89 VAL A O 1
ATOM 669 N N . CYS A 1 90 ? 5.960 -9.117 -0.907 1.00 92.00 90 CYS A N 1
ATOM 670 C CA . CYS A 1 90 ? 7.097 -8.209 -1.036 1.00 92.00 90 CYS A CA 1
ATOM 671 C C . CYS A 1 90 ? 7.363 -7.406 0.242 1.00 92.00 90 CYS A C 1
ATOM 673 O O . CYS A 1 90 ? 8.520 -7.089 0.514 1.00 92.00 90 CYS A O 1
ATOM 675 N N . HIS A 1 91 ? 6.328 -7.077 1.019 1.00 93.19 91 HIS A N 1
ATOM 676 C CA . HIS A 1 91 ? 6.436 -6.196 2.181 1.00 93.19 91 HIS A CA 1
ATOM 677 C C . HIS A 1 91 ? 6.279 -6.942 3.500 1.00 93.19 91 HIS A C 1
ATOM 679 O O . HIS A 1 91 ? 5.313 -7.672 3.711 1.00 93.19 91 HIS A O 1
ATOM 685 N N . ARG A 1 92 ? 7.196 -6.693 4.434 1.00 94.12 92 ARG A N 1
ATOM 686 C CA . ARG A 1 92 ? 7.023 -7.089 5.832 1.00 94.12 92 ARG A CA 1
ATOM 687 C C . ARG A 1 92 ? 6.248 -6.001 6.563 1.00 94.12 92 ARG A C 1
ATOM 689 O O . ARG A 1 92 ? 6.542 -4.824 6.381 1.00 94.12 92 ARG A O 1
ATOM 696 N N . VAL A 1 93 ? 5.321 -6.389 7.433 1.00 93.62 93 VAL A N 1
ATOM 697 C CA . VAL A 1 93 ? 4.658 -5.461 8.354 1.00 93.62 93 VAL A CA 1
ATOM 698 C C . VAL A 1 93 ? 5.286 -5.599 9.738 1.00 93.62 93 VAL A C 1
ATOM 700 O O . VAL A 1 93 ? 5.354 -6.696 10.296 1.00 93.62 93 VAL A O 1
ATOM 703 N N . ALA A 1 94 ? 5.792 -4.498 10.288 1.00 89.12 94 ALA A N 1
ATOM 704 C CA . ALA A 1 94 ? 6.393 -4.496 11.613 1.00 89.12 94 ALA A CA 1
ATOM 705 C C . ALA A 1 94 ? 5.340 -4.817 12.686 1.00 89.12 94 ALA A C 1
ATOM 707 O O . ALA A 1 94 ? 4.250 -4.256 12.699 1.00 89.12 94 ALA A O 1
ATOM 708 N N . GLY A 1 95 ? 5.673 -5.742 13.589 1.00 84.88 95 GLY A N 1
ATOM 709 C CA . GLY A 1 95 ? 4.793 -6.154 14.689 1.00 84.88 95 GLY A CA 1
ATOM 710 C C . GLY A 1 95 ? 3.743 -7.215 14.336 1.00 84.88 95 GLY A C 1
ATOM 711 O O . GLY A 1 95 ? 3.165 -7.801 15.248 1.00 84.88 95 GLY A O 1
ATOM 712 N N . GLU A 1 96 ? 3.546 -7.535 13.058 1.00 88.44 96 GLU A N 1
ATOM 713 C CA . GLU A 1 96 ? 2.585 -8.546 12.599 1.00 88.44 96 GLU A CA 1
ATOM 714 C C . GLU A 1 96 ? 3.289 -9.874 12.304 1.00 88.44 96 GLU A C 1
ATOM 716 O O . GLU A 1 96 ? 3.965 -10.031 11.287 1.00 88.44 96 GLU A O 1
ATOM 721 N N . LYS A 1 97 ? 3.150 -10.839 13.219 1.00 84.31 97 LYS A N 1
ATOM 722 C CA . LYS A 1 97 ? 3.789 -12.163 13.105 1.00 84.31 97 LYS A CA 1
ATOM 723 C C . LYS A 1 97 ? 2.981 -13.166 12.286 1.00 84.31 97 LYS A C 1
ATOM 725 O O . LYS A 1 97 ? 3.545 -14.161 11.844 1.00 84.31 97 LYS A O 1
ATOM 730 N N . ASP A 1 98 ? 1.693 -12.903 12.090 1.00 88.31 98 ASP A N 1
ATOM 731 C CA . ASP A 1 98 ? 0.798 -13.799 11.352 1.00 88.31 98 ASP A CA 1
ATOM 732 C C . ASP A 1 98 ? 1.099 -13.794 9.848 1.00 88.31 98 ASP A C 1
ATOM 734 O O . ASP A 1 98 ? 0.770 -14.744 9.139 1.00 88.31 98 ASP A O 1
ATOM 738 N N . PHE A 1 99 ? 1.745 -12.735 9.349 1.00 89.19 99 PHE A N 1
ATOM 739 C CA . PHE A 1 99 ? 2.241 -12.706 7.983 1.00 89.19 99 PHE A CA 1
ATOM 740 C C . PHE A 1 99 ? 3.530 -13.504 7.857 1.00 89.19 99 PHE A C 1
ATOM 742 O O . PHE A 1 99 ? 4.512 -13.269 8.565 1.00 89.19 99 PHE A O 1
ATOM 749 N N . ALA A 1 100 ? 3.549 -14.406 6.877 1.00 86.75 100 ALA A N 1
ATOM 750 C CA . ALA A 1 100 ? 4.783 -15.037 6.443 1.00 86.75 100 ALA A CA 1
ATOM 751 C C . ALA A 1 100 ? 5.815 -13.971 6.036 1.00 86.75 100 ALA A C 1
ATOM 753 O O . ALA A 1 100 ? 5.475 -12.887 5.554 1.00 86.75 100 ALA A O 1
ATOM 754 N N . ALA A 1 101 ? 7.098 -14.289 6.215 1.00 87.25 101 ALA A N 1
ATOM 755 C CA . ALA A 1 101 ? 8.169 -13.424 5.742 1.00 87.25 101 ALA A CA 1
ATOM 756 C C . ALA A 1 101 ? 8.057 -13.203 4.216 1.00 87.25 101 ALA A C 1
ATOM 758 O O . ALA A 1 101 ? 7.721 -14.153 3.507 1.00 87.25 101 ALA A O 1
ATOM 759 N N . PRO A 1 102 ? 8.389 -12.002 3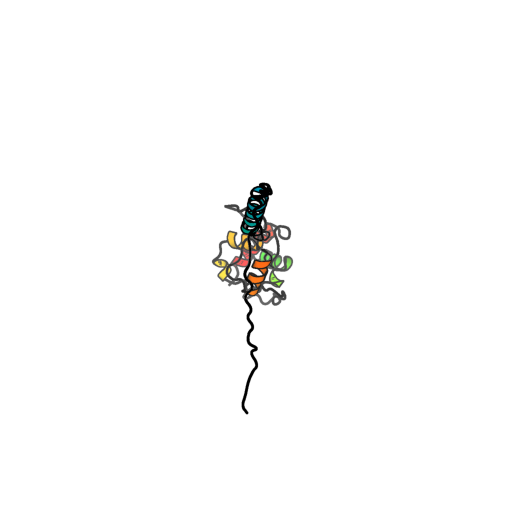.700 1.00 92.69 102 PRO A N 1
ATOM 760 C CA . PRO A 1 102 ? 8.375 -11.747 2.263 1.00 92.69 102 PRO A CA 1
ATOM 761 C C . PRO A 1 102 ? 9.263 -12.728 1.497 1.00 92.69 102 PRO A C 1
ATOM 763 O O . PRO A 1 102 ? 10.425 -12.936 1.867 1.00 92.69 102 PRO A O 1
ATOM 766 N N . ILE A 1 103 ? 8.711 -13.294 0.424 1.00 92.31 103 ILE A N 1
ATOM 767 C CA . ILE A 1 103 ? 9.339 -14.340 -0.397 1.00 92.31 103 ILE A CA 1
ATOM 768 C C . ILE A 1 103 ? 9.799 -13.839 -1.770 1.00 92.31 103 ILE A C 1
ATOM 770 O O . ILE A 1 103 ? 10.477 -14.577 -2.474 1.00 92.31 103 ILE A O 1
ATOM 774 N N . ALA A 1 104 ? 9.441 -12.613 -2.166 1.00 88.00 104 ALA A N 1
ATOM 775 C CA . ALA A 1 104 ? 9.898 -12.042 -3.429 1.00 88.00 104 ALA A CA 1
ATOM 776 C C . ALA A 1 104 ? 11.421 -11.827 -3.444 1.00 88.00 104 ALA A C 1
ATOM 778 O O . ALA A 1 104 ? 12.004 -11.395 -2.443 1.00 88.00 104 ALA A O 1
ATOM 779 N N . ASP A 1 105 ? 12.041 -12.046 -4.607 1.00 85.81 105 ASP A N 1
ATOM 780 C CA . ASP A 1 105 ? 13.467 -11.769 -4.834 1.00 85.81 105 ASP A CA 1
ATOM 781 C C . ASP A 1 105 ? 13.795 -10.291 -4.579 1.00 85.81 105 ASP A C 1
ATOM 783 O O . ASP A 1 105 ? 14.798 -9.951 -3.949 1.00 85.81 105 ASP A O 1
ATOM 787 N N . LEU A 1 106 ? 12.902 -9.401 -5.027 1.00 83.25 106 LEU A N 1
ATOM 788 C CA . LEU A 1 106 ? 12.960 -7.968 -4.762 1.00 83.25 106 LEU A CA 1
ATOM 789 C C . LEU A 1 106 ? 11.951 -7.605 -3.677 1.00 83.25 106 LEU A C 1
ATOM 791 O O . LEU A 1 106 ? 10.761 -7.429 -3.933 1.00 83.25 106 LEU A O 1
ATOM 795 N N . LYS A 1 107 ? 12.451 -7.479 -2.449 1.00 86.12 107 LYS A N 1
ATOM 796 C CA . LYS A 1 107 ? 11.642 -7.078 -1.297 1.00 86.12 107 LYS A CA 1
ATOM 797 C C . LYS A 1 107 ? 11.357 -5.581 -1.334 1.00 86.12 107 LYS A C 1
ATOM 799 O O . LYS A 1 107 ? 12.233 -4.774 -1.655 1.00 86.12 107 LYS A O 1
ATOM 804 N N . GLY A 1 108 ? 10.128 -5.228 -0.976 1.00 85.56 108 GLY A N 1
ATOM 805 C CA . GLY A 1 108 ? 9.753 -3.854 -0.681 1.00 85.56 108 GLY A CA 1
ATOM 806 C C . GLY A 1 108 ? 10.286 -3.423 0.690 1.00 85.56 108 GLY A C 1
ATOM 807 O O . GLY A 1 108 ? 10.705 -4.268 1.485 1.00 85.56 108 GLY A O 1
ATOM 808 N N . PRO A 1 109 ? 10.285 -2.115 0.991 1.00 85.81 109 PRO A N 1
ATOM 809 C CA . PRO A 1 109 ? 10.601 -1.634 2.330 1.00 85.81 109 PRO A CA 1
ATOM 810 C C . PRO A 1 109 ? 9.609 -2.175 3.366 1.00 85.81 109 PRO A C 1
ATOM 812 O O . PRO A 1 109 ? 8.428 -2.379 3.071 1.00 85.81 109 PRO A O 1
ATOM 815 N N . ASP A 1 110 ? 10.084 -2.350 4.595 1.00 89.94 110 ASP A N 1
ATOM 816 C CA . ASP A 1 110 ? 9.233 -2.713 5.724 1.00 89.94 110 ASP A CA 1
ATOM 817 C C . ASP A 1 110 ? 8.183 -1.621 5.986 1.00 89.94 110 ASP A C 1
ATOM 819 O O . ASP A 1 110 ? 8.483 -0.423 5.978 1.00 89.94 110 ASP A O 1
ATOM 823 N N . LEU A 1 111 ? 6.948 -2.047 6.243 1.00 93.00 111 LEU A N 1
ATOM 824 C CA . LEU A 1 111 ? 5.829 -1.180 6.592 1.00 93.00 111 LEU A CA 1
ATOM 825 C C . LEU A 1 111 ? 5.735 -1.086 8.117 1.00 93.00 111 LEU A C 1
ATOM 827 O O . LEU A 1 111 ? 5.497 -2.083 8.795 1.00 93.00 111 LEU A O 1
ATOM 831 N N . ASN A 1 112 ? 5.952 0.110 8.656 1.00 92.25 112 ASN A N 1
ATOM 832 C CA . ASN A 1 112 ? 6.014 0.394 10.092 1.00 92.25 112 ASN A CA 1
ATOM 833 C C . ASN A 1 112 ? 5.464 1.800 10.395 1.00 92.25 112 ASN A C 1
ATOM 835 O O . ASN A 1 112 ? 4.998 2.490 9.480 1.00 92.25 112 ASN A O 1
ATOM 839 N N . ALA A 1 113 ? 5.556 2.258 11.649 1.00 91.38 113 ALA A N 1
ATOM 840 C CA . ALA A 1 113 ? 5.125 3.604 12.049 1.00 91.38 113 ALA A CA 1
ATOM 841 C C . ALA A 1 113 ? 5.662 4.758 11.182 1.00 91.38 113 ALA A C 1
ATOM 843 O O . ALA A 1 113 ? 5.015 5.801 11.113 1.00 91.38 113 ALA A O 1
ATOM 844 N N . MET A 1 114 ? 6.790 4.611 10.471 1.00 89.25 114 MET A N 1
ATOM 845 C CA . MET A 1 114 ? 7.281 5.674 9.583 1.00 89.25 114 MET A CA 1
ATOM 846 C C . MET A 1 114 ? 6.289 6.023 8.466 1.00 89.25 114 MET A C 1
ATOM 848 O O . MET A 1 114 ? 6.318 7.152 7.977 1.00 89.25 114 MET A O 1
ATOM 852 N N . LEU A 1 115 ? 5.391 5.107 8.076 1.00 89.38 115 LEU A N 1
ATOM 853 C CA . LEU A 1 115 ? 4.325 5.414 7.115 1.00 89.38 115 LEU A CA 1
ATOM 854 C C . LEU A 1 115 ? 3.392 6.518 7.622 1.00 89.38 115 LEU A C 1
ATOM 856 O O . LEU A 1 115 ? 2.829 7.253 6.815 1.00 89.38 115 LEU A O 1
ATOM 860 N N . GLN A 1 116 ? 3.249 6.688 8.938 1.00 88.06 116 GLN A N 1
ATOM 861 C CA . GLN A 1 116 ? 2.396 7.735 9.500 1.00 88.06 116 GLN A CA 1
ATOM 862 C C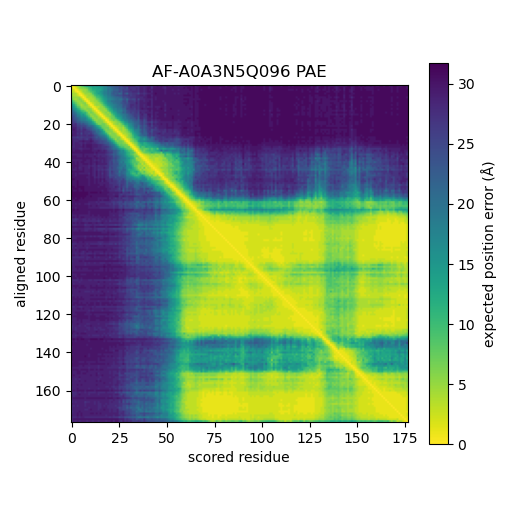 . GLN A 1 116 ? 2.911 9.150 9.193 1.00 88.06 116 GLN A C 1
ATOM 864 O O . GLN A 1 116 ? 2.110 10.085 9.193 1.00 88.06 116 GLN A O 1
ATOM 869 N N . LEU A 1 117 ? 4.203 9.298 8.871 1.00 89.56 117 LEU A N 1
ATOM 870 C CA . LEU A 1 117 ? 4.815 10.566 8.456 1.00 89.56 117 LEU A CA 1
ATOM 871 C C . LEU A 1 117 ? 4.446 10.972 7.020 1.00 89.56 117 LEU A C 1
ATOM 873 O O . LEU A 1 117 ? 4.696 12.108 6.631 1.00 89.56 117 LEU A O 1
ATOM 877 N N . GLN A 1 118 ? 3.899 10.053 6.221 1.00 88.56 118 GLN A N 1
ATOM 878 C CA . GLN A 1 118 ? 3.452 10.326 4.855 1.00 88.56 118 GLN A CA 1
ATOM 879 C C . GLN A 1 118 ? 1.989 10.776 4.848 1.00 88.56 118 GLN A C 1
ATOM 881 O O . GLN A 1 118 ? 1.192 10.373 5.710 1.00 88.56 118 GLN A O 1
ATOM 886 N N . THR A 1 119 ? 1.596 11.579 3.859 1.00 90.38 119 THR A N 1
ATOM 887 C CA . THR A 1 119 ? 0.176 11.902 3.679 1.00 90.38 119 THR A CA 1
ATOM 888 C C . THR A 1 119 ? -0.581 10.681 3.148 1.00 90.38 119 THR A C 1
ATOM 890 O O . THR A 1 119 ? 0.003 9.743 2.604 1.00 90.38 119 THR A O 1
ATOM 893 N N . ALA A 1 120 ? -1.905 10.648 3.323 1.00 89.81 120 ALA A N 1
ATOM 894 C CA . ALA A 1 120 ? -2.715 9.564 2.764 1.00 89.81 120 ALA A CA 1
ATOM 895 C C . ALA A 1 120 ? -2.613 9.510 1.228 1.00 89.81 120 ALA A C 1
ATOM 897 O O . ALA A 1 120 ? -2.555 8.419 0.667 1.00 89.81 120 ALA A O 1
ATOM 898 N N . SER A 1 121 ? -2.526 10.673 0.575 1.00 87.94 121 SER A N 1
ATOM 899 C CA . SER A 1 121 ? -2.360 10.792 -0.875 1.00 87.94 121 SER A CA 1
ATOM 900 C C . SER A 1 121 ? -1.016 10.244 -1.353 1.00 87.94 121 SER A C 1
ATOM 902 O O . SER A 1 121 ? -0.988 9.538 -2.357 1.00 87.94 121 SER A O 1
ATOM 904 N N . ASP A 1 122 ? 0.075 10.479 -0.614 1.00 88.12 122 ASP A N 1
ATOM 905 C CA . ASP A 1 122 ? 1.397 9.934 -0.965 1.00 88.12 122 ASP A CA 1
ATOM 906 C C . ASP A 1 122 ? 1.399 8.404 -0.913 1.00 88.12 122 ASP A C 1
ATOM 908 O O . ASP A 1 122 ? 1.874 7.736 -1.834 1.00 88.12 122 ASP A O 1
ATOM 912 N N . ILE A 1 123 ? 0.819 7.836 0.151 1.00 90.94 123 ILE A N 1
ATOM 913 C CA . ILE A 1 123 ? 0.697 6.382 0.304 1.00 90.94 123 ILE A CA 1
ATOM 914 C C . ILE A 1 123 ? -0.202 5.812 -0.800 1.00 90.94 123 ILE A C 1
ATOM 916 O O . ILE A 1 123 ? 0.155 4.818 -1.428 1.00 90.94 123 ILE A O 1
ATOM 920 N N . ALA A 1 124 ? -1.342 6.448 -1.080 1.00 91.12 124 ALA A N 1
ATOM 921 C CA . ALA A 1 124 ? -2.249 6.020 -2.142 1.00 91.12 124 ALA A CA 1
ATOM 922 C C . ALA A 1 124 ? -1.573 6.052 -3.521 1.00 91.12 124 ALA A C 1
ATOM 924 O O . ALA A 1 124 ? -1.684 5.089 -4.280 1.00 91.12 124 ALA A O 1
ATOM 925 N N . GLY A 1 125 ? -0.821 7.113 -3.822 1.00 87.69 125 GLY A N 1
ATOM 926 C CA . GLY A 1 125 ? -0.040 7.231 -5.052 1.00 87.69 125 GLY A CA 1
ATOM 927 C C . GLY A 1 125 ? 1.030 6.145 -5.169 1.00 87.69 125 GLY A C 1
ATOM 928 O O . GLY A 1 125 ? 1.187 5.557 -6.236 1.00 87.69 125 GLY A O 1
ATOM 929 N N . ALA A 1 126 ? 1.706 5.810 -4.066 1.00 88.38 126 ALA A N 1
ATOM 930 C CA . ALA A 1 126 ? 2.686 4.725 -4.026 1.00 88.38 126 ALA A CA 1
ATOM 931 C C . ALA A 1 126 ? 2.079 3.327 -4.240 1.00 88.38 126 ALA A C 1
ATOM 933 O O . ALA A 1 126 ? 2.809 2.427 -4.643 1.00 88.38 126 ALA A O 1
ATOM 934 N N . ILE A 1 127 ? 0.776 3.145 -3.996 1.00 90.81 127 ILE A N 1
ATOM 935 C CA . ILE A 1 127 ? 0.056 1.883 -4.231 1.00 90.81 127 ILE A CA 1
ATOM 936 C C . ILE A 1 127 ? -0.528 1.836 -5.645 1.00 90.81 127 ILE A C 1
ATOM 938 O O . ILE A 1 127 ? -0.339 0.849 -6.346 1.00 90.81 127 ILE A O 1
ATOM 942 N N . ILE A 1 128 ? -1.246 2.883 -6.066 1.00 88.81 128 ILE A N 1
ATOM 943 C CA . ILE A 1 128 ? -1.953 2.918 -7.358 1.00 88.81 128 ILE A CA 1
ATOM 944 C C . ILE A 1 128 ? -0.971 3.065 -8.522 1.00 88.81 128 ILE A C 1
ATOM 946 O O . ILE A 1 128 ? -1.145 2.433 -9.560 1.00 88.81 128 ILE A O 1
ATOM 950 N N . ALA A 1 129 ? 0.065 3.887 -8.347 1.00 82.44 129 ALA A N 1
ATOM 951 C CA . ALA A 1 129 ? 1.058 4.191 -9.370 1.00 82.44 129 ALA A CA 1
ATOM 952 C C . ALA A 1 129 ? 2.492 4.009 -8.832 1.00 82.44 129 ALA A C 1
ATOM 954 O O . ALA A 1 129 ? 3.269 4.971 -8.781 1.00 82.44 129 ALA A O 1
ATOM 955 N N . PRO A 1 130 ? 2.905 2.782 -8.454 1.00 82.44 130 PRO A N 1
ATOM 956 C CA . PRO A 1 130 ? 4.194 2.568 -7.794 1.00 82.44 130 PRO A CA 1
ATOM 957 C C . PRO A 1 130 ? 5.394 2.941 -8.674 1.00 82.44 130 PRO A C 1
ATOM 959 O O . PRO A 1 130 ? 6.442 3.319 -8.164 1.00 82.44 130 PRO A O 1
ATOM 962 N N . SER A 1 131 ? 5.260 2.854 -10.001 1.00 77.50 131 SER A N 1
ATOM 963 C CA . SER A 1 131 ? 6.312 3.270 -10.941 1.00 77.50 131 SER A CA 1
ATOM 964 C C . SER A 1 131 ? 6.437 4.795 -11.066 1.00 77.50 131 SER A C 1
ATOM 966 O O . SER A 1 131 ? 7.505 5.279 -11.430 1.00 77.50 131 SER A O 1
ATOM 968 N N . HIS A 1 132 ? 5.380 5.556 -10.754 1.00 72.31 132 HIS A N 1
ATOM 969 C CA . HIS A 1 132 ? 5.430 7.021 -10.669 1.00 72.31 132 HIS A CA 1
ATOM 970 C C . HIS A 1 132 ? 6.111 7.476 -9.375 1.00 72.31 132 HIS A C 1
ATOM 972 O O . HIS A 1 132 ? 6.960 8.367 -9.374 1.00 72.31 132 HIS A O 1
ATOM 978 N N . SER A 1 133 ? 5.744 6.834 -8.264 1.00 66.81 133 SER A N 1
ATOM 979 C CA . SER A 1 133 ? 6.347 7.031 -6.949 1.00 66.81 133 SER A CA 1
ATOM 980 C C . SER A 1 133 ? 7.700 6.317 -6.897 1.00 66.81 133 SER A C 1
ATOM 982 O O . SER A 1 133 ? 7.841 5.246 -6.310 1.00 66.81 133 SER A O 1
ATOM 984 N N . LEU A 1 134 ? 8.714 6.874 -7.567 1.00 58.47 134 LEU A N 1
ATOM 985 C CA . LEU A 1 134 ? 10.099 6.386 -7.539 1.00 58.47 134 LEU A CA 1
ATOM 986 C C . LEU A 1 134 ? 10.678 6.545 -6.124 1.00 58.47 134 LEU A C 1
ATOM 988 O O . LEU A 1 134 ? 11.441 7.467 -5.838 1.00 58.47 134 LEU A O 1
ATOM 992 N N . SER A 1 135 ? 10.238 5.686 -5.205 1.00 54.00 135 SER A N 1
ATOM 993 C CA . SER A 1 135 ? 10.427 5.886 -3.775 1.00 54.00 135 SER A CA 1
ATOM 994 C C . SER A 1 135 ? 11.912 5.984 -3.417 1.00 54.00 135 SER A C 1
ATOM 996 O O . SER A 1 135 ? 12.747 5.146 -3.771 1.00 54.00 135 SER A O 1
ATOM 998 N N . VAL A 1 136 ? 12.226 7.040 -2.666 1.00 46.31 136 VAL A N 1
ATOM 999 C CA . VAL A 1 136 ? 13.574 7.520 -2.314 1.00 46.31 136 VAL A CA 1
ATOM 1000 C C . VAL A 1 136 ? 14.388 6.496 -1.495 1.00 46.31 136 VAL A C 1
ATOM 1002 O O . VAL A 1 136 ? 15.593 6.655 -1.310 1.00 46.31 136 VAL A O 1
ATOM 1005 N N . ARG A 1 137 ? 13.761 5.409 -1.018 1.00 51.47 137 ARG A N 1
ATOM 1006 C CA . ARG A 1 137 ? 14.330 4.457 -0.043 1.00 51.47 137 ARG A CA 1
ATOM 1007 C C . ARG A 1 137 ? 14.377 3.004 -0.533 1.00 51.47 137 ARG A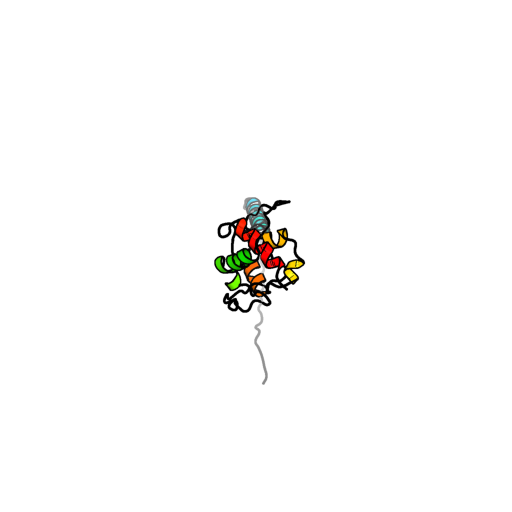 C 1
ATOM 1009 O O . ARG A 1 137 ? 14.351 2.080 0.274 1.00 51.47 137 ARG A O 1
ATOM 1016 N N . THR A 1 138 ? 14.431 2.791 -1.843 1.00 61.25 138 THR A N 1
ATOM 1017 C CA . THR A 1 138 ? 14.658 1.465 -2.443 1.00 61.25 138 THR A CA 1
ATOM 1018 C C . THR A 1 138 ? 16.139 1.079 -2.420 1.00 61.25 138 THR A C 1
ATOM 1020 O O . THR A 1 138 ? 17.016 1.943 -2.373 1.00 61.25 138 THR A O 1
ATOM 1023 N N . SER A 1 139 ? 16.435 -0.225 -2.423 1.00 64.44 139 SER A N 1
ATOM 1024 C CA . SER A 1 139 ? 17.818 -0.716 -2.495 1.00 64.44 139 SER A CA 1
ATOM 1025 C C . SER A 1 139 ? 18.469 -0.330 -3.827 1.00 64.44 139 SER A C 1
ATOM 1027 O O . SER A 1 139 ? 17.787 -0.198 -4.843 1.00 64.44 139 SER A O 1
ATOM 1029 N N . GLU A 1 140 ? 19.797 -0.197 -3.854 1.00 68.56 140 GLU A N 1
ATOM 1030 C CA . GLU A 1 140 ? 20.530 0.157 -5.081 1.00 68.56 140 GLU A CA 1
ATOM 1031 C C . GLU A 1 140 ? 20.301 -0.853 -6.220 1.00 68.56 140 GLU A C 1
ATOM 1033 O O . GLU A 1 140 ? 20.242 -0.470 -7.385 1.00 68.56 140 GLU A O 1
ATOM 1038 N N . ALA A 1 141 ? 20.069 -2.131 -5.898 1.00 65.06 141 ALA A N 1
ATOM 1039 C CA . ALA A 1 141 ? 19.709 -3.156 -6.879 1.00 65.06 141 ALA A CA 1
ATOM 1040 C C . ALA A 1 141 ? 18.320 -2.918 -7.500 1.00 65.06 141 ALA A C 1
ATOM 1042 O O . ALA A 1 141 ? 18.163 -3.007 -8.720 1.00 65.06 141 ALA A O 1
ATOM 1043 N N . VAL A 1 142 ? 17.324 -2.561 -6.678 1.00 65.00 142 VAL A N 1
ATOM 1044 C CA . VAL A 1 142 ? 15.980 -2.197 -7.152 1.00 65.00 142 VAL A CA 1
ATOM 1045 C C . VAL A 1 142 ? 16.053 -0.912 -7.971 1.00 65.00 142 VAL A C 1
ATOM 1047 O O . VAL A 1 142 ? 15.536 -0.890 -9.083 1.00 65.00 142 VAL A O 1
ATOM 1050 N N . LYS A 1 143 ? 16.784 0.112 -7.513 1.00 67.50 143 LYS A N 1
ATOM 1051 C CA . LYS A 1 143 ? 17.019 1.341 -8.288 1.00 67.50 143 LYS A CA 1
ATOM 1052 C C . LYS A 1 143 ? 17.681 1.058 -9.633 1.00 67.50 143 LYS A C 1
ATOM 1054 O O . LYS A 1 143 ? 17.231 1.592 -10.639 1.00 67.50 143 LYS A O 1
ATOM 1059 N N . ALA A 1 144 ? 18.697 0.197 -9.688 1.00 68.75 144 ALA A N 1
ATOM 1060 C CA . ALA A 1 144 ? 19.373 -0.164 -10.933 1.00 68.75 144 ALA A CA 1
ATOM 1061 C C . ALA A 1 144 ? 18.445 -0.911 -11.908 1.00 68.75 144 ALA A C 1
ATOM 1063 O O . ALA A 1 144 ? 18.477 -0.660 -13.114 1.00 68.75 144 ALA A O 1
ATOM 1064 N N . GLN A 1 145 ? 17.584 -1.805 -11.415 1.00 65.06 145 GLN A N 1
ATOM 1065 C CA . GLN A 1 145 ? 16.571 -2.459 -12.247 1.00 65.06 145 GLN A CA 1
ATOM 1066 C C . GLN A 1 145 ? 15.487 -1.476 -12.715 1.00 65.06 145 GLN A C 1
ATOM 1068 O O . GLN A 1 145 ? 15.175 -1.442 -13.907 1.00 65.06 145 GLN A O 1
ATOM 1073 N N . MET A 1 146 ? 14.980 -0.636 -11.812 1.00 67.94 146 M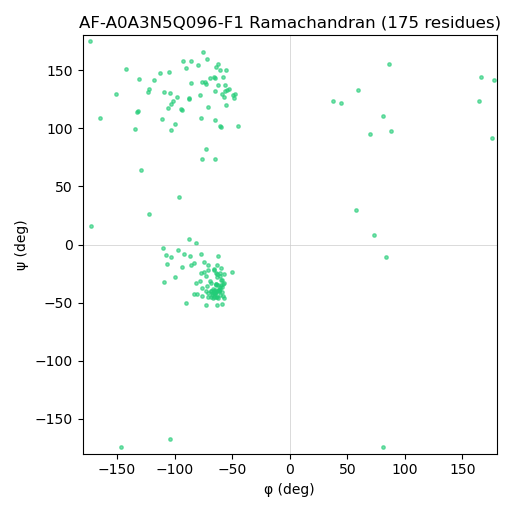ET A N 1
ATOM 1074 C CA . MET A 1 146 ? 13.985 0.400 -12.101 1.00 67.94 146 MET A CA 1
ATOM 1075 C C . MET A 1 146 ? 14.528 1.460 -13.066 1.00 67.94 146 MET A C 1
ATOM 1077 O O . MET A 1 146 ? 13.790 1.924 -13.922 1.00 67.94 146 MET A O 1
ATOM 1081 N N . TRP A 1 147 ? 15.817 1.801 -13.012 1.00 59.62 147 TRP A N 1
ATOM 1082 C CA . TRP A 1 147 ? 16.454 2.728 -13.955 1.00 59.62 147 TRP A CA 1
ATOM 1083 C C . TRP A 1 147 ? 16.562 2.140 -15.369 1.00 59.62 147 TRP A C 1
ATOM 1085 O O . TRP A 1 147 ? 16.442 2.865 -16.355 1.00 59.62 147 TRP A O 1
ATOM 1095 N N . ARG A 1 148 ? 16.748 0.817 -15.485 1.00 63.28 148 ARG A N 1
ATOM 1096 C CA . ARG A 1 148 ? 16.806 0.120 -16.783 1.00 63.28 148 ARG A CA 1
ATOM 1097 C C . ARG A 1 148 ? 15.433 -0.074 -17.423 1.00 63.28 148 ARG A C 1
ATOM 1099 O O . ARG A 1 148 ? 15.336 -0.004 -18.642 1.00 63.28 148 ARG A O 1
ATOM 1106 N N . GLN A 1 149 ? 14.400 -0.351 -16.625 1.00 64.75 149 GLN A N 1
ATOM 1107 C CA . GLN A 1 149 ? 13.062 -0.701 -17.130 1.00 64.75 149 GLN A CA 1
ATOM 1108 C C . GLN A 1 149 ? 12.021 0.414 -16.966 1.00 64.75 149 GLN A C 1
ATOM 1110 O O . GLN A 1 149 ? 10.984 0.371 -17.615 1.00 64.75 149 GLN A O 1
ATOM 1115 N N . GLY A 1 150 ? 12.280 1.409 -16.118 1.00 65.50 150 GLY A N 1
ATOM 1116 C CA . GLY A 1 150 ? 11.354 2.500 -15.803 1.00 65.50 150 GLY A CA 1
ATOM 1117 C C . GLY A 1 150 ? 10.168 2.109 -14.913 1.00 65.50 150 GLY A C 1
ATOM 1118 O O . GLY A 1 150 ? 9.265 2.922 -14.745 1.00 65.50 150 GLY A O 1
ATOM 1119 N N . LEU A 1 151 ? 10.136 0.888 -14.361 1.00 74.19 151 LEU A N 1
ATOM 1120 C CA . LEU A 1 151 ? 8.958 0.317 -13.698 1.00 74.19 151 LEU A CA 1
ATOM 1121 C C . LEU A 1 151 ? 9.286 -0.273 -12.323 1.00 74.19 151 LEU A C 1
ATOM 1123 O O . LEU A 1 151 ? 10.339 -0.883 -12.136 1.00 74.19 151 LEU A O 1
ATOM 1127 N N . SER A 1 152 ? 8.364 -0.109 -11.373 1.00 79.12 152 SER A N 1
ATOM 1128 C CA . SER A 1 152 ? 8.441 -0.701 -10.036 1.00 79.12 152 SER A CA 1
ATOM 1129 C C . SER A 1 152 ? 8.183 -2.215 -10.070 1.00 79.12 152 SER A C 1
ATOM 1131 O O . SER A 1 152 ? 7.221 -2.639 -10.714 1.00 79.12 152 SER A O 1
ATOM 1133 N N . PRO A 1 153 ? 8.948 -3.036 -9.317 1.00 81.25 153 PRO A N 1
ATOM 1134 C CA . PRO A 1 153 ? 8.656 -4.463 -9.142 1.00 81.25 153 PRO A CA 1
ATOM 1135 C C . PRO A 1 153 ? 7.290 -4.742 -8.504 1.00 81.25 153 PRO A C 1
ATOM 1137 O O . PRO A 1 153 ? 6.769 -5.843 -8.638 1.00 81.25 153 PRO A O 1
ATOM 1140 N N . MET A 1 154 ? 6.718 -3.753 -7.808 1.00 85.62 154 MET A N 1
ATOM 1141 C CA . MET A 1 154 ? 5.387 -3.851 -7.210 1.00 85.62 154 MET A CA 1
ATOM 1142 C C . MET A 1 154 ? 4.287 -4.014 -8.276 1.00 85.62 154 MET A C 1
ATOM 1144 O O . MET A 1 154 ? 3.261 -4.614 -7.988 1.00 85.62 154 MET A O 1
ATOM 1148 N N . GLY A 1 155 ? 4.513 -3.569 -9.518 1.00 81.56 155 GLY A N 1
ATOM 1149 C CA . GLY A 1 155 ? 3.535 -3.670 -10.605 1.00 81.56 155 GLY A CA 1
ATOM 1150 C C . GLY A 1 155 ? 2.468 -2.569 -10.584 1.00 81.56 155 GLY A C 1
ATOM 1151 O O . GLY A 1 155 ? 2.556 -1.614 -9.816 1.00 81.56 155 GLY A O 1
ATOM 1152 N N . ASP A 1 156 ? 1.480 -2.685 -11.475 1.00 80.69 156 ASP A N 1
ATOM 1153 C CA . ASP A 1 156 ? 0.314 -1.795 -11.540 1.00 80.69 156 ASP A CA 1
ATOM 1154 C C . ASP A 1 156 ? -0.877 -2.434 -10.821 1.00 80.69 156 ASP A C 1
ATOM 1156 O O . ASP A 1 156 ? -1.276 -3.563 -11.108 1.00 80.69 156 ASP A O 1
ATOM 1160 N N . PHE A 1 157 ? -1.454 -1.680 -9.896 1.00 86.88 157 PHE A N 1
ATOM 1161 C CA . PHE A 1 157 ? -2.541 -2.114 -9.033 1.00 86.88 157 PHE A CA 1
ATOM 1162 C C . PHE A 1 157 ? -3.873 -1.428 -9.356 1.00 86.88 157 PHE A C 1
ATOM 1164 O O . PHE A 1 157 ? -4.902 -1.796 -8.784 1.00 86.88 157 PHE A O 1
ATOM 1171 N N . SER A 1 158 ? -3.888 -0.490 -10.310 1.00 84.19 158 SER A N 1
ATOM 1172 C CA . SER A 1 158 ? -5.071 0.293 -10.695 1.00 84.19 158 SER A CA 1
ATOM 1173 C C . SER A 1 158 ? -6.268 -0.557 -11.143 1.00 84.19 158 SER A C 1
ATOM 1175 O O . SER A 1 158 ? -7.414 -0.130 -11.019 1.00 84.19 158 SER A O 1
ATOM 1177 N N . ARG A 1 159 ? -6.014 -1.776 -11.636 1.00 88.62 159 ARG A N 1
ATOM 1178 C CA . ARG A 1 159 ? -7.040 -2.741 -12.072 1.00 88.62 159 ARG A CA 1
ATOM 1179 C C . ARG A 1 159 ? -7.294 -3.876 -11.080 1.00 88.62 159 ARG A C 1
ATOM 1181 O O . ARG A 1 159 ? -8.232 -4.640 -11.280 1.00 88.62 159 ARG A O 1
ATOM 1188 N N . ALA A 1 160 ? -6.449 -4.015 -10.061 1.00 91.38 160 ALA A N 1
ATOM 1189 C CA . ALA A 1 160 ? -6.483 -5.139 -9.127 1.00 91.38 160 ALA A CA 1
ATOM 1190 C C . ALA A 1 160 ? -7.190 -4.798 -7.809 1.00 91.38 160 ALA A C 1
ATOM 1192 O O . ALA A 1 160 ? -7.744 -5.692 -7.174 1.00 91.38 160 ALA A O 1
ATOM 1193 N N . LEU A 1 161 ? -7.183 -3.525 -7.400 1.00 94.88 161 LEU A N 1
ATOM 1194 C CA . LEU A 1 161 ? -7.832 -3.072 -6.171 1.00 94.88 161 LEU A CA 1
ATOM 1195 C C . LEU A 1 161 ? -9.028 -2.166 -6.444 1.00 94.88 161 LEU A C 1
ATOM 1197 O O . LEU A 1 161 ? -9.051 -1.371 -7.381 1.00 94.88 161 LEU A O 1
ATOM 1201 N N . THR A 1 162 ? -10.016 -2.255 -5.565 1.00 96.56 162 THR A N 1
ATOM 1202 C CA . THR A 1 162 ? -11.150 -1.330 -5.530 1.00 96.56 162 THR A CA 1
ATOM 1203 C C . THR A 1 162 ? -10.817 -0.081 -4.714 1.00 96.56 162 THR A C 1
ATOM 1205 O O . THR A 1 162 ? -9.992 -0.109 -3.799 1.00 96.56 162 THR A O 1
ATOM 1208 N N . VAL A 1 163 ? -11.540 1.014 -4.961 1.00 95.75 163 VAL A N 1
ATOM 1209 C CA . VAL A 1 163 ? -11.440 2.240 -4.146 1.00 95.75 163 VAL A CA 1
ATOM 1210 C C . VAL A 1 163 ? -11.731 1.961 -2.662 1.00 95.75 163 VAL A C 1
ATOM 1212 O O . VAL A 1 163 ? -11.115 2.563 -1.784 1.00 95.75 163 VAL A O 1
ATOM 1215 N N . ARG A 1 164 ? -12.630 1.009 -2.370 1.00 97.62 164 ARG A N 1
ATOM 1216 C CA . ARG A 1 164 ? -12.939 0.571 -1.003 1.00 97.62 164 ARG A CA 1
ATOM 1217 C C . ARG A 1 164 ? -11.717 -0.059 -0.332 1.00 97.62 164 ARG A C 1
ATOM 1219 O O . ARG A 1 164 ? -11.317 0.407 0.732 1.00 97.62 164 ARG A O 1
ATOM 1226 N N . GLN A 1 165 ? -11.083 -1.029 -0.993 1.00 98.00 165 GLN A N 1
ATOM 1227 C CA . GLN A 1 165 ? -9.862 -1.673 -0.496 1.00 98.00 165 GLN A CA 1
ATOM 1228 C C . GLN A 1 165 ? -8.719 -0.673 -0.313 1.00 98.00 165 GLN A C 1
ATOM 1230 O O . GLN A 1 165 ? -8.006 -0.763 0.680 1.00 98.00 165 GLN A O 1
ATOM 1235 N N . LEU A 1 166 ? -8.565 0.309 -1.210 1.00 97.31 166 LEU A N 1
ATOM 1236 C CA . LEU A 1 166 ? -7.572 1.371 -1.028 1.00 97.31 166 LEU A CA 1
ATOM 1237 C C . LEU A 1 166 ? -7.802 2.137 0.275 1.00 97.31 166 LEU A C 1
ATOM 1239 O O . LEU A 1 166 ? -6.884 2.311 1.071 1.00 97.31 166 LEU A O 1
ATOM 1243 N N . ALA A 1 167 ? -9.029 2.599 0.496 1.00 97.62 167 ALA A N 1
ATOM 1244 C CA . ALA A 1 167 ? -9.365 3.365 1.684 1.00 97.62 167 ALA A CA 1
ATOM 1245 C C . ALA A 1 167 ? -9.206 2.534 2.973 1.00 97.62 167 ALA A C 1
ATOM 1247 O O . ALA A 1 167 ? -8.760 3.062 3.993 1.00 97.62 167 ALA A O 1
ATOM 1248 N N . ASP A 1 168 ? -9.498 1.233 2.921 1.00 98.62 168 ASP A N 1
ATOM 1249 C CA . ASP A 1 168 ? -9.300 0.313 4.045 1.00 98.62 168 ASP A CA 1
ATOM 1250 C C . ASP A 1 168 ? -7.812 0.044 4.314 1.00 98.62 168 ASP A C 1
ATOM 1252 O O . ASP A 1 168 ? -7.375 0.113 5.463 1.00 98.62 168 ASP A O 1
ATOM 1256 N N . LEU A 1 169 ? -6.997 -0.149 3.269 1.00 97.81 169 LEU A N 1
ATOM 1257 C CA . LEU A 1 169 ? -5.535 -0.246 3.379 1.00 97.81 169 LEU A CA 1
ATOM 1258 C C . LEU A 1 169 ? -4.937 0.997 4.041 1.00 97.81 169 LEU A C 1
ATOM 1260 O O . LEU A 1 169 ? -4.123 0.883 4.955 1.00 97.81 169 LEU A O 1
ATOM 1264 N N . LEU A 1 170 ? -5.367 2.191 3.624 1.00 96.56 170 LEU A N 1
ATOM 1265 C CA . LEU A 1 170 ? -4.913 3.439 4.237 1.00 96.56 170 LEU A CA 1
ATOM 1266 C C . LEU A 1 170 ? -5.287 3.504 5.724 1.00 96.56 170 LEU A C 1
ATOM 1268 O O . LEU A 1 170 ? -4.465 3.935 6.532 1.00 96.56 170 LEU A O 1
ATOM 1272 N N . ALA A 1 171 ? -6.486 3.050 6.104 1.00 97.44 171 ALA A N 1
ATOM 1273 C CA . ALA A 1 171 ? -6.890 2.974 7.507 1.00 97.44 171 ALA A CA 1
ATOM 1274 C C . ALA A 1 171 ? -6.035 1.970 8.296 1.00 97.44 171 ALA A C 1
ATOM 1276 O O . ALA A 1 171 ? -5.587 2.287 9.398 1.00 97.44 171 ALA A O 1
ATOM 1277 N N . TYR A 1 172 ? -5.744 0.804 7.720 1.00 97.25 172 TYR A N 1
ATOM 1278 C CA . TYR A 1 172 ? -4.869 -0.200 8.320 1.00 97.25 172 TYR A CA 1
ATOM 1279 C C . TYR A 1 172 ? -3.442 0.323 8.523 1.00 97.25 172 TYR A C 1
ATOM 1281 O O . TYR A 1 172 ? -2.908 0.226 9.628 1.00 97.25 172 TYR A O 1
ATOM 1289 N N . PHE A 1 173 ? -2.849 0.979 7.524 1.00 95.56 173 PHE A N 1
ATOM 1290 C CA . PHE A 1 173 ? -1.494 1.528 7.634 1.00 95.56 173 PHE A CA 1
ATOM 1291 C C . PHE A 1 173 ? -1.361 2.611 8.708 1.00 95.56 173 PHE A C 1
ATOM 1293 O O . PHE A 1 173 ? -0.293 2.774 9.296 1.00 95.56 173 PHE A O 1
ATOM 1300 N N . ARG A 1 174 ? -2.453 3.308 9.040 1.00 93.69 174 ARG A N 1
ATOM 1301 C CA . ARG A 1 174 ? -2.480 4.247 10.171 1.00 93.69 174 ARG A CA 1
ATOM 1302 C C . ARG A 1 174 ? -2.433 3.557 11.531 1.00 93.69 174 ARG A C 1
ATOM 1304 O O . ARG A 1 174 ? -2.087 4.217 12.502 1.00 93.69 174 ARG A O 1
ATOM 1311 N N . THR A 1 175 ? -2.729 2.262 11.617 1.00 93.38 175 THR A N 1
ATOM 1312 C CA . THR A 1 175 ? -2.639 1.495 12.871 1.00 93.38 175 THR A CA 1
ATOM 1313 C C . THR A 1 175 ? -1.250 0.921 13.152 1.00 93.38 175 THR A C 1
ATOM 1315 O O . THR A 1 175 ? -1.012 0.450 14.265 1.00 93.38 175 THR A O 1
ATOM 1318 N N . LEU A 1 176 ? -0.333 0.975 12.178 1.00 92.12 176 LEU A N 1
ATOM 1319 C CA . LEU A 1 176 ? 1.020 0.438 12.329 1.00 92.12 176 LEU A CA 1
ATOM 1320 C C . LEU A 1 176 ? 1.818 1.222 13.377 1.00 92.12 176 LEU A C 1
ATOM 1322 O O . LEU A 1 176 ? 1.670 2.440 13.504 1.00 92.12 176 LEU A O 1
ATOM 1326 N N . ARG A 1 177 ? 2.665 0.500 14.115 1.00 83.25 177 ARG A N 1
ATOM 1327 C CA . ARG A 1 177 ? 3.525 1.021 15.184 1.00 83.25 177 ARG A CA 1
ATOM 1328 C C . ARG A 1 177 ? 5.007 0.904 14.843 1.00 83.25 177 ARG A C 1
ATOM 1330 O O . ARG A 1 177 ? 5.351 0.229 13.845 1.00 83.25 177 ARG A O 1
#

pLDDT: mean 73.66, std 19.55, range [32.44, 98.62]

Foldseek 3Di:
DDDDDDDDDDDDDDDDDDDDDDDDPDDDDDDPPPVVVVVVVVVVCVVPPPPPPPPPQPQPDDDDDDDDDADAAALVLLVVLCVVLVVQLQEAEPPDPVRDHHPDPQHDYYQAPVCVVDDLVLVLCCLQPVLVCPDPDGDPVQVVVCVVRSGHPNDHCNPPDDSRNSNHNSVNSNPGD

Radius of gyration: 37.1 Å; Cα contacts (8 Å, |Δi|>4): 167; chains: 1; bounding box: 93×38×91 Å

Sequence (177 aa):
MRSPCPSWISRGSRIRRLAGSRARRSAWCEGGGVMSAARALLALVLLLAPIAARAQSPRADYQVVDTIVLPKGDPAAGRQAFQDLKCHVCHRVAGEKDFAAPIADLKGPDLNAMLQLQTASDIAGAIIAPSHSLSVRTSEAVKAQMWRQGLSPMGDFSRALTVRQLADLLAYFRTLR

Mean predicted aligned error: 16.23 Å

Secondary structure (DSSP, 8-state):
--------------------------------SHHHHHHHHHHHHHHHTTSTT------------S----PPP-HHHHHHHHHHTTGGGT-PBTT--SSPPP--SSPPPPBSGGGGGS-HHHHHHHHH-TTTS--TT--HHHHHHHHHHSS-TT---TTTS-HHHHHHHHHHHTT--

Solvent-accessible surface area (backbone atoms only — not comparable to full-atom values): 11338 Å² total; per-residue (Å²): 132,87,86,86,87,84,89,82,84,90,83,88,87,87,83,89,84,82,90,82,93,72,92,73,92,73,88,78,78,88,78,73,66,63,68,52,54,52,51,50,50,51,50,50,52,63,71,63,54,77,68,80,71,62,78,76,58,62,66,78,90,75,86,89,76,95,81,84,90,72,68,91,44,46,40,70,60,6,55,49,40,39,56,78,70,45,49,41,41,29,27,41,52,53,93,54,78,89,57,68,78,48,73,45,93,73,60,50,67,72,47,30,40,73,57,64,79,49,54,71,64,59,55,48,42,43,51,47,37,25,44,76,44,73,61,92,78,62,53,71,69,55,49,55,51,26,71,73,59,37,48,40,92,86,44,81,33,70,87,78,56,52,75,66,48,51,28,9,35,56,36,25,51,64,68,40,85